Protein 1I3Z (pdb70)

InterPro domains:
  IPR000980 SH2 domain [PF00017] (5-86)
  IPR000980 SH2 domain [PS50001] (5-101)
  IPR000980 SH2 domain [SM00252] (3-92)
  IPR035049 EAT-2, SH2 domain [cd10342] (1-103)
  IPR036860 SH2 domain superfamily [G3DSA:3.30.505.10] (1-103)
  IPR036860 SH2 domain superfamily [SSF55550] (2-103)

Foldseek 3Di:
DDDFQEDEPADPVRVLVVAQVPPDFQEWGKYADPPDHPWIWIWTGDPSGIDTWIWDQDDVRWIWTDDDPVDDTDIHNDDVVVLVQQCDPPPRDPGGHDHRDGD/DPDDDDDDD

Secondary structure (P-SEA, 3-state):
cccccccccccaaaaaaaccccccccccbbbbbcccccbbbbbbbcccbbbbbbbbbcccbbbbcccccccccccccccaaaaaaaccccccccc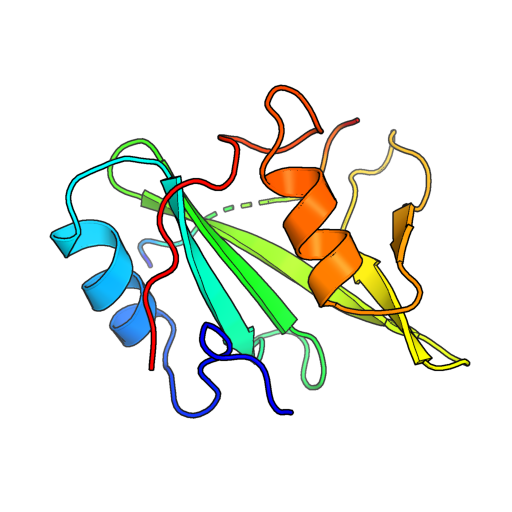cccccccc/ccccccccc

GO terms:
  GO:0001784 phosphotyrosine residue binding (F, IDA)
  GO:0018108 peptidyl-tyrosine phosphorylation (P, IDA)
  GO:0050731 positive regulation of peptidyl-tyrosine phosphorylation (P, IDA)
  GO:0045954 positive regulation of natural killer cell mediated cytotoxicity (P, IGI)
  GO:0002769 natural killer cell inhibitory signaling pathway (P, IMP)
  GO:0032689 negative regulation of type II interferon production (P, IMP)
  GO:0045953 negative regulation of natural killer cell mediated cytotoxicity (P, IMP)
  GO:0050732 negative regulation of peptidyl-tyrosine phosphorylation (P, IMP)
  GO:0005515 protein binding (F, IPI)
  GO:0002366 leukocyte activation involved in immune response (P, IDA)
  GO:0045089 positive regulation of innate immune response (P, IDA)
  GO:0002717 positive regulation of natural killer cell mediated immunity (P, IMP)

Structure (mmCIF, N/CA/C/O backbone):
data_1I3Z
#
_entry.id   1I3Z
#
_cell.length_a   58.994
_cell.length_b   59.500
_cell.length_c   34.942
_cell.angle_alpha   90.00
_cell.angle_beta   90.00
_cell.angle_gamma   90.00
#
_symmetry.space_group_name_H-M   'P 21 21 2'
#
loop_
_entity.id
_entity.type
_entity.pdbx_description
1 polymer 'EWS/FLI1 ACTIVATED TRANSCRIPT 2'
2 polymer 'SIGNALING LYMPHOCYTIC ACTIVATION MOLECULE'
3 water water
#
loop_
_atom_site.group_PDB
_atom_site.id
_atom_site.type_symbol
_atom_site.label_atom_id
_atom_site.label_alt_id
_atom_site.label_comp_id
_atom_site.label_asym_id
_atom_site.label_entity_id
_atom_site.label_seq_id
_atom_site.pdbx_PDB_ins_code
_atom_site.Cartn_x
_atom_site.Cartn_y
_atom_site.Cartn_z
_atom_site.occupancy
_atom_site.B_iso_or_equiv
_atom_site.auth_seq_id
_atom_site.auth_comp_id
_atom_site.auth_asym_id
_atom_site.auth_atom_id
_atom_site.pdbx_PDB_model_num
ATOM 1 N N . MET A 1 1 ? 8.619 6.296 -2.384 1.00 38.57 1 MET A N 1
ATOM 2 C CA . MET A 1 1 ? 10.110 6.066 -2.541 1.00 38.81 1 MET A CA 1
ATOM 3 C C . MET A 1 1 ? 10.727 4.865 -1.832 1.00 38.48 1 MET A C 1
ATOM 4 O O . MET A 1 1 ? 10.197 4.356 -0.828 1.00 37.70 1 MET A O 1
ATOM 9 N N . ASP A 1 2 ? 11.967 4.677 -2.311 1.00 38.70 2 ASP A N 1
ATOM 10 C CA . ASP A 1 2 ? 12.744 3.490 -2.600 1.00 37.27 2 ASP A CA 1
ATOM 11 C C . ASP A 1 2 ? 14.183 3.442 -2.090 1.00 36.89 2 ASP A C 1
ATOM 12 O O . ASP A 1 2 ? 14.692 2.365 -1.907 1.00 36.55 2 ASP A O 1
ATOM 17 N N 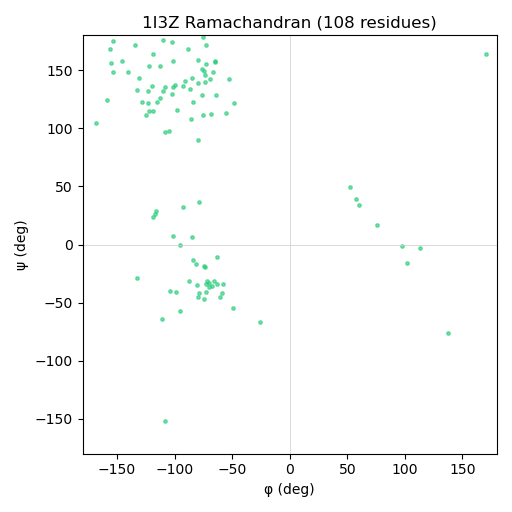. LEU A 1 3 ? 14.880 4.579 -1.942 1.00 36.47 3 LEU A N 1
ATOM 18 C CA . LEU A 1 3 ? 16.318 4.553 -1.559 1.00 35.65 3 LEU A CA 1
ATOM 19 C C . LEU A 1 3 ? 16.589 4.193 -0.099 1.00 35.03 3 LEU A C 1
ATOM 20 O O . LEU A 1 3 ? 15.805 4.564 0.759 1.00 34.17 3 LEU A O 1
ATOM 25 N N . PRO A 1 4 ? 17.706 3.492 0.188 1.00 35.05 4 PRO A N 1
ATOM 26 C CA . PRO A 1 4 ? 17.999 3.006 1.549 1.00 34.26 4 PRO A CA 1
ATOM 27 C C . PRO A 1 4 ? 18.076 4.042 2.673 1.00 33.79 4 PRO A C 1
ATOM 28 O O . PRO A 1 4 ? 17.780 3.755 3.846 1.00 32.40 4 PRO A O 1
ATOM 32 N N . TYR A 1 5 ? 18.559 5.234 2.342 1.00 32.95 5 TYR A N 1
ATOM 33 C CA . TYR A 1 5 ? 18.747 6.240 3.377 1.00 33.30 5 TYR A CA 1
ATOM 34 C C . TYR A 1 5 ? 17.536 7.198 3.478 1.00 32.68 5 TYR A C 1
ATOM 35 O O . TYR A 1 5 ? 17.534 8.101 4.325 1.00 31.49 5 TYR A O 1
ATOM 44 N N . TYR A 1 6 ? 16.515 6.989 2.627 1.00 32.58 6 TYR A N 1
ATOM 45 C CA . TYR A 1 6 ? 15.221 7.735 2.738 1.00 31.80 6 TYR A CA 1
ATOM 46 C C . TYR A 1 6 ? 14.395 7.182 3.910 1.00 32.24 6 TYR A C 1
ATOM 47 O O . TYR A 1 6 ? 13.959 6.038 3.840 1.00 31.00 6 TYR A O 1
ATOM 56 N N . HIS A 1 7 ? 14.212 7.946 4.995 1.00 32.94 7 HIS A N 1
ATOM 57 C CA . HIS A 1 7 ? 13.309 7.502 6.062 1.00 35.21 7 HIS A CA 1
ATOM 58 C C . HIS A 1 7 ? 12.012 8.276 5.919 1.00 36.76 7 HIS A C 1
ATOM 59 O O . HIS A 1 7 ? 12.036 9.500 5.830 1.00 38.61 7 HIS A O 1
ATOM 66 N N . GLY A 1 8 ? 10.882 7.601 5.910 1.00 37.95 8 GLY A N 1
ATOM 67 C CA . GLY A 1 8 ? 9.606 8.287 5.724 1.00 40.34 8 GLY A CA 1
ATOM 68 C C . GLY A 1 8 ? 8.857 8.416 7.043 1.00 42.21 8 GLY A C 1
ATOM 69 O O . GLY A 1 8 ? 8.248 9.440 7.306 1.00 42.91 8 GLY A O 1
ATOM 70 N N . CYS A 1 9 ? 8.902 7.355 7.850 1.00 43.93 9 CYS A N 1
ATOM 71 C CA . CYS A 1 9 ? 8.435 7.359 9.233 1.00 45.52 9 CYS A CA 1
ATOM 72 C C . CYS A 1 9 ? 9.538 8.006 10.075 1.00 45.12 9 CYS A C 1
ATOM 73 O O . CYS A 1 9 ? 10.413 7.281 10.589 1.00 45.94 9 CYS A O 1
ATOM 76 N N . LEU A 1 10 ? 9.527 9.323 10.260 1.00 43.58 10 LEU A N 1
ATOM 77 C CA . LEU A 1 10 ? 10.664 9.904 10.982 1.00 42.84 10 LEU A CA 1
ATOM 78 C C . LEU A 1 10 ? 10.564 11.349 11.444 1.00 41.62 10 LEU A C 1
ATOM 79 O O . LEU A 1 10 ? 10.731 12.261 10.649 1.00 41.14 10 LEU A O 1
ATOM 84 N N . THR A 1 11 ? 10.346 11.551 12.734 1.00 39.89 11 THR A N 1
ATOM 85 C CA . THR A 1 11 ? 10.295 12.896 13.269 1.00 38.61 11 THR A CA 1
ATOM 86 C C . THR A 1 11 ? 11.680 13.560 13.327 1.00 38.49 11 THR A C 1
ATOM 87 O O . THR A 1 11 ? 12.722 12.907 13.392 1.00 37.49 11 THR A O 1
ATOM 91 N N . LYS A 1 12 ? 11.638 14.883 13.298 1.00 39.17 12 LYS A N 1
ATOM 92 C CA . LYS A 1 12 ? 12.785 15.749 13.408 1.00 40.46 12 LYS A CA 1
ATOM 93 C C . LYS A 1 12 ? 13.638 15.315 14.607 1.00 39.88 12 LYS A C 1
ATOM 94 O O . LYS A 1 12 ? 14.833 15.030 14.480 1.00 39.76 12 LYS A O 1
ATOM 100 N N . ARG A 1 13 ? 13.009 15.239 15.774 1.00 40.78 13 ARG A N 1
ATOM 101 C CA . ARG A 1 13 ? 13.716 14.800 16.962 1.00 41.03 13 ARG A CA 1
ATOM 102 C C . ARG A 1 13 ? 14.235 13.400 16.745 1.00 40.39 13 ARG A C 1
ATOM 103 O O . ARG A 1 13 ? 15.392 13.130 17.043 1.00 39.95 13 ARG A O 1
ATOM 111 N N . GLU A 1 14 ? 13.417 12.503 16.210 1.00 41.19 14 GLU A N 1
ATOM 112 C CA . GLU A 1 14 ? 13.920 11.157 15.979 1.00 41.25 14 GLU A CA 1
ATOM 113 C C . GLU A 1 14 ? 15.129 11.191 15.064 1.00 40.70 14 GLU A C 1
ATOM 114 O O . GLU A 1 14 ? 16.100 10.499 15.331 1.00 41.03 14 GLU A O 1
ATOM 120 N N . CYS A 1 15 ? 15.098 12.014 14.008 1.00 40.03 15 CYS A N 1
ATOM 121 C CA . CYS A 1 15 ? 16.217 12.035 13.049 1.00 39.02 15 CYS A CA 1
ATOM 122 C C . CYS A 1 15 ? 17.442 12.660 13.704 1.00 38.69 15 CYS A 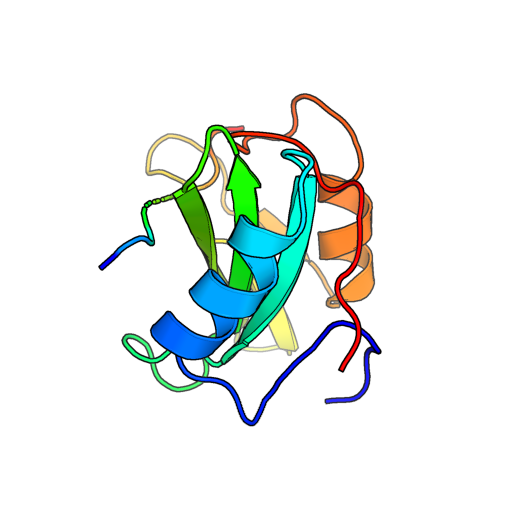C 1
ATOM 123 O O . CYS A 1 15 ? 18.540 12.290 13.395 1.00 37.72 15 CYS A O 1
ATOM 126 N N . GLU A 1 16 ? 17.216 13.618 14.598 1.00 39.26 16 GLU A N 1
ATOM 127 C CA . GLU A 1 16 ? 18.293 14.308 15.305 1.00 40.76 16 GLU A CA 1
ATOM 128 C C . GLU A 1 16 ? 18.842 13.325 16.289 1.00 41.00 16 GLU A C 1
ATOM 129 O O . GLU A 1 16 ? 20.003 13.357 16.598 1.00 41.81 16 GLU A O 1
ATOM 135 N N . ALA A 1 17 ? 17.990 12.474 16.836 1.00 42.07 17 ALA A N 1
ATOM 136 C CA . ALA A 1 17 ? 18.499 11.476 17.758 1.00 42.55 17 ALA A CA 1
ATOM 137 C C . ALA A 1 17 ? 19.384 10.489 16.997 1.00 42.24 17 ALA A C 1
ATOM 138 O O . ALA A 1 17 ? 20.372 10.030 17.521 1.00 43.54 17 ALA A O 1
ATOM 140 N N . LEU A 1 18 ? 19.026 10.170 15.755 1.00 42.29 18 LEU A N 1
ATOM 141 C CA . LEU A 1 18 ? 19.803 9.210 14.966 1.00 42.71 18 LEU A CA 1
ATOM 142 C C . LEU A 1 18 ? 21.011 9.833 14.259 1.00 43.68 18 LEU A C 1
ATOM 143 O O . LEU A 1 18 ? 21.851 9.109 13.716 1.00 44.55 18 LEU A O 1
ATOM 148 N N . LEU A 1 19 ? 21.082 11.157 14.196 1.00 43.77 19 LEU A N 1
ATOM 149 C CA . LEU A 1 19 ? 22.162 11.766 13.450 1.00 45.13 19 LEU A CA 1
ATOM 150 C C . LEU A 1 19 ? 23.257 12.189 14.396 1.00 46.62 19 LEU A C 1
ATOM 151 O O . LEU A 1 19 ? 24.433 12.005 14.117 1.00 46.67 19 LEU A O 1
ATOM 156 N N . LEU A 1 20 ? 22.848 12.730 15.535 1.00 48.55 20 LEU A N 1
ATOM 157 C CA . LEU A 1 20 ? 23.790 13.228 16.524 1.00 50.55 20 LEU A CA 1
ATOM 158 C C . LEU A 1 20 ? 24.510 12.135 17.321 1.00 52.12 20 LEU A C 1
ATOM 159 O O . LEU A 1 20 ? 25.757 12.187 17.467 1.00 53.36 20 LEU A O 1
ATOM 164 N N . LYS A 1 21 ? 23.772 11.138 17.816 1.00 53.17 21 LYS A N 1
ATOM 165 C CA . LYS A 1 21 ? 24.442 10.007 18.458 1.00 54.29 21 LYS A CA 1
ATOM 166 C C . LYS A 1 21 ? 25.003 9.060 17.392 1.00 54.92 21 LYS A C 1
ATOM 167 O O . LYS A 1 21 ? 24.960 7.829 17.535 1.00 55.63 21 LYS A O 1
ATOM 173 N N . GLY A 1 22 ? 25.481 9.651 16.304 1.00 54.83 22 GLY A N 1
ATOM 174 C CA . GLY A 1 22 ? 26.124 8.902 15.248 1.00 54.66 22 GLY A CA 1
ATOM 175 C C . GLY A 1 22 ? 27.621 8.967 15.526 1.00 54.51 22 GLY A C 1
ATOM 176 O O . GLY A 1 22 ? 28.283 7.939 15.676 1.00 55.35 22 GLY A O 1
ATOM 177 N N . GLY A 1 23 ? 28.154 10.189 15.605 1.00 53.72 23 GLY A N 1
ATOM 178 C CA . GLY A 1 23 ? 29.549 10.427 15.920 1.00 52.20 23 GLY A CA 1
ATOM 179 C C . GLY A 1 23 ? 30.177 11.501 15.049 1.00 51.33 23 GLY A C 1
ATOM 180 O O . GLY A 1 23 ? 30.353 12.645 15.466 1.00 51.50 23 GLY A O 1
ATOM 181 N N . VAL A 1 24 ? 30.472 11.121 13.815 1.00 49.55 24 VAL A N 1
ATOM 182 C CA . VAL A 1 24 ? 31.073 11.996 12.828 1.00 48.15 24 VAL A CA 1
ATOM 183 C C . VAL A 1 24 ? 30.130 13.063 12.216 1.00 46.55 24 VAL A C 1
ATOM 184 O O . VAL A 1 24 ? 28.913 12.865 12.133 1.00 45.96 24 VAL A O 1
ATOM 188 N N . ASP A 1 25 ? 30.698 14.211 11.841 1.00 44.51 25 ASP A N 1
ATOM 189 C CA . ASP A 1 25 ? 29.967 15.175 11.027 1.00 42.49 25 ASP A CA 1
ATOM 190 C C . ASP A 1 25 ? 29.818 14.356 9.766 1.00 39.69 25 ASP A C 1
ATOM 191 O O . ASP A 1 25 ? 30.624 13.468 9.541 1.00 38.80 25 ASP A O 1
ATOM 196 N N . GLY A 1 26 ? 28.856 14.649 8.908 1.00 37.47 26 GLY A N 1
ATOM 197 C CA . GLY A 1 26 ? 28.776 13.866 7.682 1.00 35.34 26 GLY A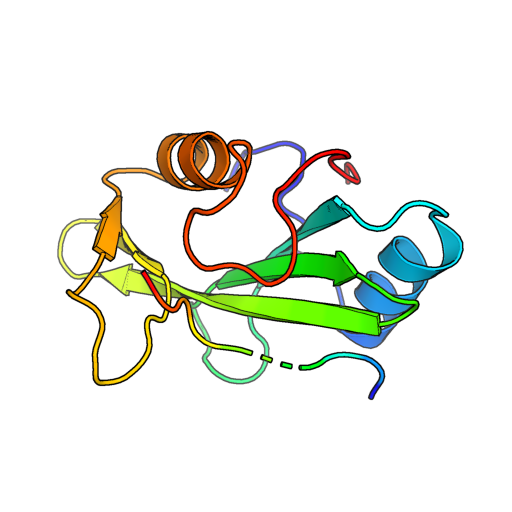 CA 1
ATOM 198 C C . GLY A 1 26 ? 27.761 12.727 7.737 1.00 35.02 26 GLY A C 1
ATOM 199 O O . GLY A 1 26 ? 27.595 11.968 6.754 1.00 33.42 26 GLY A O 1
ATOM 200 N N . ASN A 1 27 ? 27.108 12.576 8.893 1.00 33.72 27 ASN A N 1
ATOM 201 C CA . ASN A 1 27 ? 26.021 11.598 8.958 1.00 34.67 27 ASN A CA 1
ATOM 202 C C . ASN A 1 27 ? 24.813 12.193 8.259 1.00 33.31 27 ASN A C 1
ATOM 203 O O . ASN A 1 27 ? 24.450 13.321 8.550 1.00 33.92 27 ASN A O 1
ATOM 208 N N . PHE A 1 28 ? 24.214 11.461 7.331 1.00 32.34 28 PHE A N 1
ATOM 209 C CA . PHE A 1 28 ? 23.062 12.022 6.640 1.00 32.38 28 PHE A CA 1
ATOM 210 C C . PHE A 1 28 ? 21.976 11.027 6.247 1.00 31.89 28 PHE A C 1
ATOM 211 O O . PHE A 1 28 ? 22.248 9.839 6.066 1.00 30.85 28 PHE A O 1
ATOM 219 N N . LEU A 1 29 ? 20.770 11.559 6.044 1.00 30.33 29 LEU A N 1
ATOM 220 C CA . LEU A 1 29 ? 19.639 10.761 5.567 1.00 29.75 29 LEU A CA 1
ATOM 221 C C . LEU A 1 29 ? 18.652 11.693 4.888 1.00 29.49 29 LEU A C 1
ATOM 222 O O . LEU A 1 29 ? 18.760 12.903 5.022 1.00 28.09 29 LEU A O 1
ATOM 227 N N . ILE A 1 30 ? 17.680 11.125 4.173 1.00 28.69 30 ILE A N 1
ATOM 228 C CA . ILE A 1 30 ? 16.617 11.937 3.623 1.00 27.44 30 ILE A CA 1
ATOM 229 C C . ILE A 1 30 ? 15.330 11.662 4.390 1.00 27.07 30 ILE A C 1
ATOM 230 O O . ILE A 1 30 ? 15.035 10.511 4.745 1.00 27.13 30 ILE A O 1
ATOM 235 N N . ARG A 1 31 ? 14.601 12.714 4.747 1.00 26.75 31 ARG A N 1
ATOM 236 C CA . ARG A 1 31 ? 13.303 12.502 5.368 1.00 26.28 31 ARG A CA 1
ATOM 237 C C . ARG A 1 31 ? 12.239 13.420 4.760 1.00 27.10 31 ARG A C 1
ATOM 238 O O . ARG A 1 31 ? 12.547 14.287 3.952 1.00 26.97 31 ARG A O 1
ATOM 246 N N . ASP A 1 32 ? 10.976 13.193 5.130 1.00 26.41 32 ASP A N 1
ATOM 247 C CA . ASP A 1 32 ? 9.901 13.988 4.616 1.00 26.01 32 ASP A CA 1
ATOM 248 C C . ASP A 1 32 ? 9.901 15.264 5.404 1.00 26.89 32 ASP A C 1
ATOM 249 O O . ASP A 1 32 ? 10.100 15.249 6.645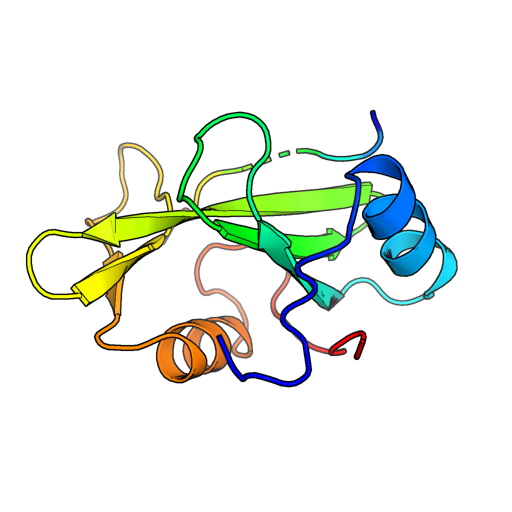 1.00 23.91 32 ASP A O 1
ATOM 254 N N . SER A 1 33 ? 9.685 16.379 4.701 1.00 26.87 33 SER A N 1
ATOM 255 C CA . SER A 1 33 ? 9.657 17.647 5.404 1.00 29.28 33 SER A CA 1
ATOM 256 C C . SER A 1 33 ? 8.387 17.832 6.208 1.00 30.37 33 SER A C 1
ATOM 257 O O . SER A 1 33 ? 7.274 17.501 5.762 1.00 31.83 33 SER A O 1
ATOM 260 N N . GLU A 1 34 ? 8.527 18.391 7.388 1.00 32.36 34 GLU A N 1
ATOM 261 C CA . GLU A 1 34 ? 7.333 18.676 8.182 1.00 34.27 34 GLU A CA 1
ATOM 262 C C . GLU A 1 34 ? 6.733 20.034 7.875 1.00 33.97 34 GLU A C 1
ATOM 263 O O . GLU A 1 34 ? 5.534 20.178 7.956 1.00 35.32 34 GLU A O 1
ATOM 269 N N . SER A 1 35 ? 7.557 21.014 7.509 1.00 34.48 35 SER A N 1
ATOM 270 C CA . SER A 1 35 ? 7.079 22.389 7.221 1.00 34.39 35 SER A CA 1
ATOM 271 C C . SER A 1 35 ? 6.471 22.518 5.846 1.00 34.52 35 SER A C 1
ATOM 272 O O . SER A 1 35 ? 5.413 23.135 5.713 1.00 35.80 35 SER A O 1
ATOM 275 N N . VAL A 1 36 ? 7.124 21.966 4.821 1.00 32.70 36 VAL A N 1
ATOM 276 C CA . VAL A 1 36 ? 6.596 22.036 3.456 1.00 32.11 36 VAL A CA 1
ATOM 277 C C . VAL A 1 36 ? 6.100 20.652 3.017 1.00 31.19 36 VAL A C 1
ATOM 278 O O . VAL A 1 36 ? 6.856 19.816 2.571 1.00 29.96 36 VAL A O 1
ATOM 282 N N . PRO A 1 37 ? 4.810 20.396 3.143 1.00 30.66 37 PRO A N 1
ATOM 283 C CA . PRO A 1 37 ? 4.324 19.049 2.890 1.00 29.29 37 PRO A CA 1
ATOM 284 C C . PRO A 1 37 ? 4.531 18.619 1.422 1.00 28.71 37 PRO A C 1
ATOM 285 O O . PRO A 1 37 ? 4.285 19.339 0.447 1.00 27.60 37 PRO A O 1
ATOM 289 N N . GLY A 1 38 ? 5.137 17.449 1.277 1.00 27.19 38 GLY A N 1
ATOM 290 C CA . GLY A 1 38 ? 5.435 16.947 -0.044 1.00 26.35 38 GLY A CA 1
ATOM 291 C C . GLY A 1 38 ? 6.873 17.135 -0.408 1.00 25.42 38 GLY A C 1
ATOM 292 O O . GLY A 1 38 ? 7.350 16.507 -1.338 1.00 26.95 38 GLY A O 1
ATOM 293 N N . ALA A 1 39 ? 7.578 17.988 0.324 1.00 24.92 39 ALA A N 1
ATOM 294 C CA . ALA A 1 39 ? 9.007 18.208 0.098 1.00 23.48 39 ALA A CA 1
ATOM 295 C C . ALA A 1 39 ? 9.821 17.227 0.898 1.00 23.42 39 ALA A C 1
ATOM 296 O O . ALA A 1 39 ? 9.300 16.581 1.809 1.00 22.38 39 ALA A O 1
ATOM 298 N N . LEU A 1 40 ? 11.121 17.167 0.598 1.00 23.81 40 LEU A N 1
ATOM 299 C CA . LEU A 1 40 ? 12.048 16.296 1.323 1.00 23.75 40 LEU A CA 1
ATOM 300 C C . LEU A 1 40 ? 13.138 17.138 2.004 1.00 24.61 40 LEU A C 1
ATOM 301 O O . LEU A 1 40 ? 13.253 18.322 1.704 1.00 24.86 40 LEU A O 1
ATOM 306 N N . CYS A 1 41 ? 13.857 16.543 2.956 1.00 23.95 41 CYS A N 1
ATOM 307 C CA . CYS A 1 41 ? 14.950 17.218 3.603 1.00 24.97 41 CYS A CA 1
ATOM 308 C C . CYS A 1 41 ? 16.176 16.400 3.573 1.00 24.97 41 CYS A C 1
ATOM 309 O O . CYS A 1 41 ? 16.184 15.313 4.070 1.00 26.60 41 CYS A O 1
ATOM 312 N N . LEU A 1 42 ? 17.246 16.938 3.011 1.00 25.96 42 LEU A N 1
ATOM 313 C CA . LEU A 1 42 ? 18.515 16.258 3.091 1.00 24.77 42 LEU A CA 1
ATOM 314 C C . LEU A 1 42 ? 19.068 16.703 4.457 1.00 25.17 42 LEU A C 1
ATOM 315 O O . LEU A 1 42 ? 19.240 17.885 4.694 1.00 25.09 42 LEU A O 1
ATOM 320 N N . CYS A 1 43 ? 19.372 15.776 5.345 1.00 24.95 43 CYS A N 1
ATOM 321 C CA . CYS A 1 43 ? 19.844 16.171 6.671 1.00 25.93 43 CYS A CA 1
ATOM 322 C C . CYS A 1 43 ? 21.229 15.618 6.878 1.00 26.28 43 CYS A C 1
ATOM 323 O O . CYS A 1 43 ? 21.497 14.501 6.523 1.00 25.79 43 CYS A O 1
ATOM 326 N N . VAL A 1 44 ? 22.124 16.428 7.429 1.00 27.97 44 VAL A N 1
ATOM 327 C CA . VAL A 1 44 ? 23.507 15.965 7.616 1.00 28.18 44 VAL A CA 1
ATOM 328 C C . VAL A 1 44 ? 24.022 16.454 8.954 1.00 28.74 44 VAL A C 1
ATOM 329 O O . VAL A 1 44 ? 23.607 17.479 9.458 1.00 27.29 44 VAL A O 1
ATOM 333 N N . SER A 1 45 ? 24.897 15.678 9.560 1.00 30.06 45 SER A N 1
ATOM 334 C CA . SER A 1 45 ? 25.410 16.132 10.831 1.00 31.57 45 SER A CA 1
ATOM 335 C C . SER A 1 45 ? 26.655 16.929 10.580 1.00 31.93 45 SER A C 1
ATOM 336 O O . SER A 1 45 ? 27.459 16.577 9.737 1.00 31.36 45 SER A O 1
ATOM 339 N N . PHE A 1 46 ? 26.785 18.001 11.343 1.00 34.37 46 PHE A N 1
ATOM 340 C CA . PHE A 1 46 ? 27.961 18.854 11.341 1.00 35.06 46 PHE A CA 1
ATOM 341 C C . PHE A 1 46 ? 28.015 19.655 12.664 1.00 35.15 46 PHE A C 1
ATOM 342 O O . PHE A 1 46 ? 27.061 20.355 13.032 1.00 34.59 46 PHE A O 1
ATOM 350 N N . LYS A 1 47 ? 29.137 19.529 13.381 1.00 36.72 47 LYS A N 1
ATOM 351 C CA . LYS A 1 47 ? 29.368 20.202 14.683 1.00 37.50 47 LYS A CA 1
ATOM 352 C C . LYS A 1 47 ? 28.284 20.000 15.737 1.00 38.46 47 LYS A C 1
ATOM 353 O O . LYS A 1 47 ? 27.797 20.968 16.312 1.00 38.60 47 LYS A O 1
ATOM 359 N N . LYS A 1 48 ? 27.888 18.753 15.975 1.00 39.53 48 LYS A N 1
ATOM 360 C CA . LYS A 1 48 ? 26.865 18.428 16.981 1.00 40.15 48 LYS A CA 1
ATOM 361 C C . LYS A 1 48 ? 25.485 19.057 16.762 1.00 40.71 48 LYS A C 1
ATOM 362 O O . LYS A 1 48 ? 24.790 19.388 17.732 1.00 41.25 48 LYS A O 1
ATOM 364 N N . LEU A 1 49 ? 25.089 19.205 15.500 1.00 39.95 49 LEU A N 1
ATOM 365 C CA . LEU A 1 49 ? 23.804 19.753 15.103 1.00 38.83 49 LEU A CA 1
ATOM 366 C C . LEU A 1 49 ? 23.495 19.192 13.729 1.00 38.24 49 LEU A C 1
ATOM 367 O O . LEU A 1 49 ? 24.411 18.773 13.004 1.00 38.57 49 LEU A O 1
ATOM 372 N N . VAL A 1 50 ? 22.207 19.155 13.386 1.00 36.49 50 VAL A N 1
ATOM 373 C CA . VAL A 1 50 ? 21.789 18.654 12.091 1.00 34.12 50 VAL A CA 1
ATOM 374 C C . VAL A 1 50 ? 21.520 19.798 11.147 1.00 33.07 50 VAL A C 1
ATOM 375 O O . VAL A 1 50 ? 20.893 20.774 11.506 1.00 31.45 50 VAL A O 1
ATOM 379 N N . TYR A 1 51 ? 21.973 19.658 9.910 1.00 32.02 51 TYR A N 1
ATOM 380 C CA . TYR A 1 51 ? 21.721 20.728 8.972 1.00 30.29 51 TYR A CA 1
ATOM 381 C C . TYR A 1 51 ? 20.817 20.160 7.907 1.00 29.13 51 TYR A C 1
ATOM 382 O O . TYR A 1 51 ? 21.132 19.136 7.279 1.00 29.46 51 TYR A O 1
ATOM 391 N N . SER A 1 52 ? 19.662 20.796 7.749 1.00 27.40 52 SER A N 1
ATOM 392 C CA . SER A 1 52 ? 18.630 20.294 6.854 1.00 26.79 52 SER A CA 1
ATOM 393 C C . SER A 1 52 ? 18.470 21.161 5.647 1.00 24.16 52 SER A C 1
ATOM 394 O O . SER A 1 52 ? 18.293 22.328 5.779 1.00 24.54 52 SER A O 1
ATOM 397 N N . TYR A 1 53 ? 18.440 20.559 4.478 1.00 22.17 53 TYR A N 1
ATOM 398 C CA . TYR A 1 53 ? 18.269 21.308 3.251 1.00 20.88 53 TYR A CA 1
ATOM 399 C C . TYR A 1 53 ? 16.991 20.824 2.596 1.00 19.94 53 TYR A C 1
ATOM 400 O O . TYR A 1 53 ? 16.901 19.643 2.246 1.00 19.22 53 TYR A O 1
ATOM 409 N N . ARG A 1 54 ? 15.98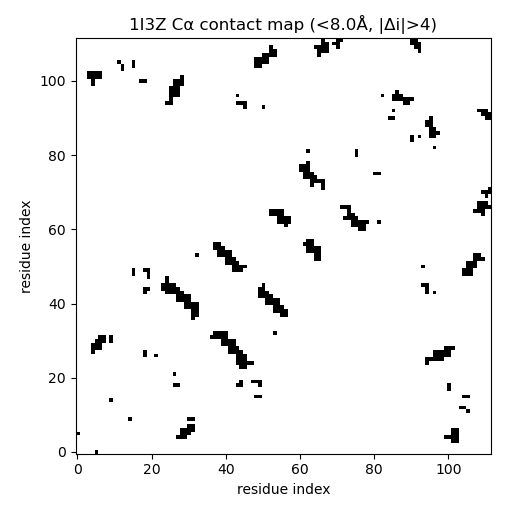4 21.671 2.472 1.00 16.80 54 ARG A N 1
ATOM 410 C CA . ARG A 1 54 ? 14.768 21.163 1.829 1.00 17.96 54 ARG A CA 1
ATOM 411 C C . ARG A 1 54 ? 14.966 20.828 0.355 1.00 18.08 54 ARG A C 1
ATOM 412 O O . ARG A 1 54 ? 15.748 21.466 -0.323 1.00 16.87 54 ARG A O 1
ATOM 420 N N . ILE A 1 55 ? 14.221 19.826 -0.095 1.00 19.13 55 ILE A N 1
ATOM 421 C CA . ILE A 1 55 ? 14.209 19.386 -1.477 1.00 21.41 55 ILE A CA 1
ATOM 422 C C . ILE A 1 55 ? 12.791 19.447 -1.997 1.00 21.57 55 ILE A C 1
ATOM 423 O O . ILE A 1 55 ? 11.846 18.826 -1.463 1.00 20.61 55 ILE A O 1
ATOM 428 N N . PHE A 1 56 ? 12.641 20.212 -3.050 1.00 23.41 56 PHE A N 1
ATOM 429 C CA . PHE A 1 56 ? 11.333 20.332 -3.643 1.00 26.34 56 PHE A CA 1
ATOM 430 C C . PHE A 1 56 ? 11.223 19.480 -4.887 1.00 28.22 56 PHE A C 1
ATOM 431 O O . PHE A 1 56 ? 12.120 19.459 -5.726 1.00 27.31 56 PHE A O 1
ATOM 439 N N . ARG A 1 57 ? 10.109 18.777 -5.000 1.00 31.66 57 ARG A N 1
ATOM 440 C CA . ARG A 1 57 ? 9.807 18.062 -6.226 1.00 35.26 57 ARG A CA 1
ATOM 441 C C . ARG A 1 57 ? 9.108 19.031 -7.154 1.00 36.57 57 ARG A C 1
ATOM 442 O O . ARG A 1 57 ? 8.177 19.717 -6.751 1.00 37.09 57 ARG A O 1
ATOM 450 N N . GLU A 1 58 ? 9.526 19.074 -8.412 1.00 38.01 58 GLU A N 1
ATOM 451 C CA . GLU A 1 58 ? 8.938 20.038 -9.324 1.00 39.58 58 GLU A CA 1
ATOM 452 C C . GLU A 1 58 ? 8.047 19.439 -10.406 1.00 40.67 58 GLU A C 1
ATOM 453 O O . GLU A 1 58 ? 7.955 18.213 -10.545 1.00 39.59 58 GLU A O 1
ATOM 459 N N . LYS A 1 59 ? 7.438 20.343 -11.190 1.00 42.20 59 LYS A N 1
ATOM 460 C CA . LYS A 1 59 ? 6.540 20.019 -12.321 1.00 43.28 59 LYS A CA 1
ATOM 461 C C . LYS A 1 59 ? 6.742 18.654 -12.994 1.00 43.21 59 LYS A C 1
ATOM 462 O O . LYS A 1 59 ? 5.853 17.795 -12.927 1.00 43.68 59 LYS A O 1
ATOM 468 N N . HIS A 1 60 ? 7.892 18.478 -13.649 1.00 43.27 60 HIS A N 1
ATOM 469 C CA . HIS A 1 60 ? 8.221 17.245 -14.395 1.00 42.82 60 HIS A CA 1
ATOM 470 C C . HIS A 1 60 ? 9.003 16.191 -13.582 1.00 40.97 60 HIS A C 1
ATOM 471 O O . HIS A 1 60 ? 9.842 15.483 -14.137 1.00 41.47 60 HIS A O 1
ATOM 478 N N . GLY A 1 61 ? 8.784 16.085 -12.277 1.00 38.44 61 GLY A N 1
ATOM 479 C CA . GLY A 1 61 ? 9.558 15.112 -11.512 1.00 33.99 61 GLY A CA 1
ATOM 480 C C . GLY A 1 61 ? 11.008 15.474 -11.209 1.00 31.25 61 GLY A C 1
ATOM 481 O O . GLY A 1 61 ? 11.815 14.612 -10.881 1.00 29.97 61 GLY A O 1
ATOM 482 N N . TYR A 1 62 ? 11.369 16.736 -11.336 1.00 29.32 62 TYR A N 1
ATOM 483 C CA . TYR A 1 62 ? 12.730 17.148 -10.955 1.00 28.84 62 TYR A CA 1
ATOM 484 C C . TYR A 1 62 ? 12.801 17.313 -9.425 1.00 27.10 62 TYR A C 1
ATOM 485 O O . TYR A 1 62 ? 11.775 17.519 -8.783 1.00 25.39 62 TYR A O 1
ATOM 494 N N . TYR A 1 63 ? 14.019 17.246 -8.869 1.00 26.65 63 TYR A N 1
ATOM 495 C CA . TYR A 1 63 ? 14.292 17.524 -7.456 1.00 25.29 63 TYR A CA 1
ATOM 496 C C . TYR A 1 63 ? 15.122 18.792 -7.351 1.00 24.55 63 TYR A C 1
ATOM 497 O O . TYR A 1 63 ? 16.232 18.875 -7.877 1.00 23.60 63 TYR A O 1
ATOM 506 N N . ARG A 1 64 ? 14.641 19.743 -6.561 1.00 23.51 64 ARG A N 1
ATOM 507 C CA . ARG A 1 64 ? 15.230 21.060 -6.583 1.00 22.27 64 ARG A CA 1
ATOM 508 C C . ARG A 1 64 ? 15.610 21.357 -5.170 1.00 21.74 64 ARG A C 1
ATOM 509 O O . ARG A 1 64 ? 14.732 21.534 -4.294 1.00 20.75 64 ARG A O 1
ATOM 517 N N . ILE A 1 65 ? 16.904 21.408 -4.935 1.00 19.83 65 ILE A N 1
ATOM 518 C CA . ILE A 1 65 ? 17.339 21.576 -3.551 1.00 19.95 65 ILE A CA 1
ATOM 519 C C . ILE A 1 65 ? 17.327 23.073 -3.230 1.00 18.81 65 ILE A C 1
ATOM 520 O O . ILE A 1 65 ? 17.601 23.889 -4.074 1.00 19.21 65 ILE A O 1
ATOM 525 N N . GLU A 1 66 ? 16.964 23.440 -2.017 1.00 19.74 66 GLU A N 1
ATOM 526 C CA . GLU A 1 66 ? 16.861 24.879 -1.723 1.00 19.64 66 GLU A CA 1
ATOM 527 C C . GLU A 1 66 ? 18.193 25.586 -1.718 1.00 18.03 66 GLU A C 1
ATOM 528 O O . GLU A 1 66 ? 19.057 25.353 -0.876 1.00 18.87 66 GLU A O 1
ATOM 534 N N . THR A 1 67 ? 18.378 26.447 -2.682 1.00 17.13 67 THR A N 1
ATOM 535 C CA . THR A 1 67 ? 19.589 27.240 -2.757 1.00 16.15 67 THR A CA 1
ATOM 536 C C . THR A 1 67 ? 19.323 28.619 -2.254 1.00 16.58 67 THR A C 1
ATOM 537 O O . THR A 1 67 ? 18.204 29.048 -2.259 1.00 14.69 67 THR A O 1
ATOM 541 N N . ASP A 1 68 ? 20.371 29.324 -1.833 1.00 18.60 68 ASP A N 1
ATOM 542 C CA . ASP A 1 68 ? 20.141 30.700 -1.415 1.00 20.35 68 ASP A CA 1
ATOM 543 C C . ASP A 1 68 ? 19.868 31.670 -2.561 1.00 20.95 68 ASP A C 1
ATOM 544 O O . ASP A 1 68 ? 19.990 31.308 -3.751 1.00 20.14 68 ASP A O 1
ATOM 549 N N . ALA A 1 69 ? 19.488 32.899 -2.218 1.00 22.53 69 ALA A N 1
ATOM 550 C CA . ALA A 1 69 ? 19.139 33.918 -3.212 1.00 22.23 69 ALA A CA 1
ATOM 551 C C . ALA A 1 69 ? 20.268 34.358 -4.150 1.00 21.88 69 ALA A C 1
ATOM 552 O O . ALA A 1 69 ? 19.998 35.067 -5.129 1.00 23.31 69 ALA A O 1
ATOM 554 N N . HIS A 1 70 ? 21.510 33.964 -3.876 1.00 21.46 70 HIS A N 1
ATOM 555 C CA . HIS A 1 70 ? 22.644 34.326 -4.748 1.00 21.89 70 HIS A CA 1
ATOM 556 C C . HIS A 1 70 ? 23.309 33.104 -5.389 1.00 23.27 70 HIS A C 1
ATOM 557 O O . HIS A 1 70 ? 24.489 33.141 -5.728 1.00 23.23 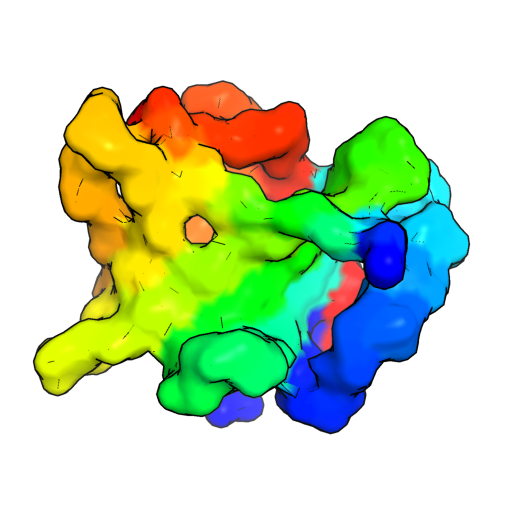70 HIS A O 1
ATOM 564 N N . THR A 1 71 ? 22.535 32.034 -5.541 1.00 22.82 71 THR A N 1
ATOM 565 C CA . THR A 1 71 ? 22.998 30.759 -6.068 1.00 23.39 71 THR A CA 1
ATOM 566 C C . THR A 1 71 ? 21.996 30.316 -7.115 1.00 23.59 71 THR A C 1
ATOM 567 O O . THR A 1 71 ? 20.787 30.373 -6.876 1.00 23.97 71 THR A O 1
ATOM 571 N N . PRO A 1 72 ? 22.489 29.892 -8.283 1.00 25.62 72 PRO A N 1
ATOM 572 C CA . PRO A 1 72 ? 21.623 29.385 -9.354 1.00 24.99 72 PRO A CA 1
ATOM 573 C C . PRO A 1 72 ? 20.680 28.276 -8.887 1.00 25.81 72 PRO A C 1
ATOM 574 O O . PRO A 1 72 ? 21.052 27.415 -8.033 1.00 24.17 72 PRO A O 1
ATOM 578 N N . ARG A 1 73 ? 19.462 28.308 -9.434 1.00 26.59 73 ARG A N 1
ATOM 579 C CA . ARG A 1 73 ? 18.524 27.226 -9.247 1.00 28.85 73 ARG A CA 1
ATOM 580 C C . ARG A 1 73 ? 19.237 25.896 -9.536 1.00 28.67 73 ARG A C 1
ATOM 581 O O . ARG A 1 73 ? 19.825 25.716 -10.604 1.00 29.12 73 ARG A O 1
ATOM 589 N N . THR A 1 74 ? 19.278 24.982 -8.576 1.00 29.74 74 THR A N 1
ATOM 590 C CA . THR A 1 74 ? 19.979 23.717 -8.867 1.00 29.12 74 THR A CA 1
ATOM 591 C C . THR A 1 74 ? 19.058 22.507 -8.696 1.00 29.42 74 THR A C 1
ATOM 592 O O . THR A 1 74 ? 18.553 22.224 -7.600 1.00 28.69 74 THR A O 1
ATOM 596 N N . ILE A 1 75 ? 18.822 21.846 -9.826 1.00 28.04 75 ILE A N 1
ATOM 597 C CA . ILE A 1 75 ? 17.871 20.754 -9.930 1.00 27.88 75 ILE A CA 1
ATOM 598 C C . ILE A 1 75 ? 18.513 19.471 -10.433 1.00 28.76 75 ILE A C 1
ATOM 599 O O . ILE A 1 75 ? 19.521 19.486 -11.128 1.00 28.98 75 ILE A O 1
ATOM 604 N N . PHE A 1 76 ? 17.912 18.355 -10.052 1.00 28.84 76 PHE A N 1
ATOM 605 C CA . PHE A 1 76 ? 18.409 17.048 -10.380 1.00 29.92 76 PHE A CA 1
ATOM 606 C C . PHE A 1 76 ? 17.261 16.220 -10.940 1.00 31.24 76 PHE A C 1
ATOM 607 O O . PHE A 1 76 ? 16.139 16.325 -10.465 1.00 31.73 76 PHE A O 1
ATOM 615 N N . PRO A 1 77 ? 17.539 15.379 -11.929 1.00 32.89 77 PRO A N 1
ATOM 616 C CA . PRO A 1 77 ? 16.482 14.574 -12.571 1.00 33.77 77 PRO A CA 1
ATOM 617 C C . PRO A 1 77 ? 16.000 13.417 -11.692 1.00 34.01 77 PRO A C 1
ATOM 618 O O . PRO A 1 77 ? 14.904 12.855 -11.929 1.00 34.46 77 PRO A O 1
ATOM 622 N N . ASN A 1 78 ? 16.814 13.062 -10.714 1.00 32.88 78 ASN A N 1
ATOM 623 C CA . ASN A 1 78 ? 16.437 12.094 -9.719 1.00 32.81 78 ASN A CA 1
ATOM 624 C C . ASN A 1 78 ? 17.200 12.351 -8.440 1.00 32.47 78 ASN A C 1
ATOM 625 O O . ASN A 1 78 ? 18.092 13.198 -8.380 1.00 30.81 78 ASN A O 1
ATOM 630 N N . LEU A 1 79 ? 16.864 11.586 -7.420 1.00 32.26 79 LEU A N 1
ATOM 631 C CA . LEU A 1 79 ? 17.414 11.802 -6.107 1.00 32.46 79 LEU A CA 1
ATOM 632 C C . LEU A 1 79 ? 18.826 11.246 -5.823 1.00 33.29 79 LEU A C 1
ATOM 633 O O . LEU A 1 79 ? 19.587 11.824 -5.046 1.00 32.73 79 LEU A O 1
ATOM 638 N N . GLN A 1 80 ? 19.177 10.102 -6.404 1.00 34.39 80 GLN A N 1
ATOM 639 C CA . GLN A 1 80 ? 20.525 9.572 -6.204 1.00 34.41 80 GLN A CA 1
ATOM 640 C C . GLN A 1 80 ? 21.567 10.495 -6.836 1.00 34.15 80 GLN A C 1
ATOM 641 O O . GLN A 1 80 ? 22.662 10.567 -6.360 1.00 33.99 80 GLN A O 1
ATOM 647 N N . GLU A 1 81 ? 21.237 11.191 -7.918 1.00 34.74 81 GLU A N 1
ATOM 648 C CA . GLU A 1 81 ? 22.204 12.129 -8.513 1.00 34.97 81 GLU A CA 1
ATOM 649 C C . GLU A 1 81 ? 22.355 13.420 -7.693 1.00 33.63 81 GLU A C 1
ATOM 650 O O . GLU A 1 81 ? 23.295 14.166 -7.868 1.00 33.22 81 GLU A O 1
ATOM 656 N N . LEU A 1 82 ? 21.389 13.695 -6.835 1.00 31.85 82 LEU A N 1
ATOM 657 C CA . LEU A 1 82 ? 21.514 14.828 -5.958 1.00 29.92 82 LEU A CA 1
ATOM 658 C C . LEU A 1 82 ? 22.443 14.379 -4.847 1.00 30.24 82 LEU A C 1
ATOM 659 O O . LEU A 1 82 ? 23.351 15.102 -4.441 1.00 30.82 82 LEU A O 1
ATOM 664 N N . VAL A 1 83 ? 22.259 13.160 -4.373 1.00 29.86 83 VAL A N 1
ATOM 665 C CA . VAL A 1 83 ? 23.080 12.723 -3.261 1.00 30.74 83 VAL A CA 1
ATOM 666 C C . VAL A 1 83 ? 24.525 12.465 -3.700 1.00 30.81 83 VAL A C 1
ATOM 667 O O . VAL A 1 83 ? 25.480 12.668 -2.946 1.00 30.55 83 VAL A O 1
ATOM 671 N N . SER A 1 84 ? 24.654 12.051 -4.945 1.00 30.59 84 SER A N 1
ATOM 672 C CA . SER A 1 84 ? 25.934 11.864 -5.566 1.00 31.23 84 SER A CA 1
ATOM 673 C C . SER A 1 84 ? 26.702 13.180 -5.659 1.00 30.75 84 SER A C 1
ATOM 674 O O . SER A 1 84 ? 27.909 13.204 -5.548 1.00 31.30 84 SER A O 1
ATOM 677 N N . LYS A 1 85 ? 26.005 14.291 -5.861 1.00 30.53 85 LYS A N 1
ATOM 678 C CA . LYS A 1 85 ? 26.697 15.569 -5.952 1.00 30.32 85 LYS A CA 1
ATOM 679 C C . LYS A 1 85 ? 27.215 16.042 -4.598 1.00 29.36 85 LYS A C 1
ATOM 680 O O . LYS A 1 85 ? 28.296 16.602 -4.462 1.00 29.17 85 LYS A O 1
ATOM 686 N N . TYR A 1 86 ? 26.412 15.853 -3.578 1.00 28.68 86 TYR A N 1
ATOM 687 C CA . TYR A 1 86 ? 26.805 16.373 -2.308 1.00 28.61 86 TYR A CA 1
ATOM 688 C C . TYR A 1 86 ? 27.716 15.474 -1.497 1.00 27.99 86 TYR A C 1
ATOM 689 O O . TYR A 1 86 ? 28.052 15.787 -0.365 1.00 27.82 86 TYR A O 1
ATOM 698 N N . GLY A 1 87 ? 28.160 14.377 -2.107 1.00 29.56 87 GLY A N 1
ATOM 699 C CA . GLY A 1 87 ? 29.141 13.510 -1.468 1.00 29.43 87 GLY A CA 1
ATOM 700 C C . GLY A 1 87 ? 30.532 14.097 -1.667 1.00 30.47 87 GLY A C 1
ATOM 701 O O . GLY A 1 87 ? 31.488 13.689 -0.987 1.00 30.26 87 GLY A O 1
ATOM 702 N N . LYS A 1 88 ? 30.637 15.033 -2.628 1.00 30.79 88 LYS A N 1
ATOM 703 C CA . LYS A 1 88 ? 31.873 15.733 -3.007 1.00 30.34 88 LYS A CA 1
ATOM 704 C C . LYS A 1 88 ? 31.956 17.028 -2.220 1.00 30.26 88 LYS A C 1
ATOM 705 O O . LYS A 1 88 ? 30.959 17.758 -2.088 1.00 30.11 88 LYS A O 1
ATOM 711 N N . PRO A 1 89 ? 33.140 17.323 -1.706 1.00 29.42 89 PRO A N 1
ATOM 712 C CA . PRO A 1 89 ? 33.389 18.495 -0.869 1.00 29.45 89 PRO A CA 1
ATOM 713 C C . PRO A 1 89 ? 33.211 19.835 -1.594 1.00 28.04 89 PRO A C 1
ATOM 714 O O . PRO A 1 89 ? 33.252 19.878 -2.794 1.00 28.22 89 PRO A O 1
ATOM 718 N N . GLY A 1 90 ? 32.957 20.896 -0.855 1.00 27.90 90 GLY A N 1
ATOM 719 C CA . GLY A 1 90 ? 32.777 22.223 -1.415 1.00 27.39 90 GLY A CA 1
ATOM 720 C C . GLY A 1 90 ? 31.687 22.473 -2.471 1.00 28.07 90 GLY A C 1
ATOM 721 O O . GLY A 1 90 ? 31.910 23.259 -3.423 1.00 27.28 90 GLY A O 1
ATOM 722 N N . GLN A 1 91 ? 30.516 21.838 -2.300 1.00 27.08 91 GLN A N 1
ATOM 723 C CA . GLN A 1 91 ? 29.394 21.986 -3.223 1.00 27.14 91 GLN A CA 1
ATOM 724 C C . GLN A 1 91 ? 28.287 22.942 -2.710 1.00 26.81 91 GLN A C 1
ATOM 725 O O . GLN A 1 91 ? 27.218 23.068 -3.301 1.00 27.36 91 GLN A O 1
ATOM 731 N N . GLY A 1 92 ? 28.530 23.621 -1.609 1.00 26.01 92 GLY A N 1
ATOM 732 C CA . GLY A 1 92 ? 27.527 24.542 -1.099 1.00 25.49 92 GLY A CA 1
ATOM 733 C C . GLY A 1 92 ? 26.921 24.129 0.229 1.00 25.31 92 GLY A C 1
ATOM 734 O O . GLY A 1 92 ? 26.090 24.851 0.790 1.00 23.93 92 GLY A O 1
ATOM 735 N N . LEU A 1 93 ? 27.315 22.970 0.751 1.00 24.67 93 LEU A N 1
ATOM 736 C CA . LEU A 1 93 ? 26.734 22.616 2.037 1.00 26.76 93 LEU A CA 1
ATOM 737 C C . LEU A 1 93 ? 27.736 22.881 3.137 1.00 28.05 93 LEU A C 1
ATOM 738 O O . LEU A 1 93 ? 28.873 23.218 2.915 1.00 28.17 93 LEU A O 1
ATOM 743 N N . VAL A 1 94 ? 27.244 22.694 4.341 1.00 29.05 94 VAL A N 1
ATOM 744 C CA . VAL A 1 94 ? 27.970 22.979 5.529 1.00 29.80 94 VAL A CA 1
ATOM 745 C C . VAL A 1 94 ? 29.097 21.923 5.654 1.00 29.83 94 VAL A C 1
ATOM 746 O O . VAL A 1 94 ? 30.232 22.245 6.007 1.00 30.70 94 VAL A O 1
ATOM 750 N N . VAL A 1 95 ? 28.799 20.693 5.250 1.00 28.62 95 VAL A N 1
ATOM 751 C CA . VAL A 1 95 ? 29.780 19.613 5.202 1.00 27.22 95 VAL A CA 1
ATOM 752 C C . VAL A 1 95 ? 29.294 18.663 4.130 1.00 28.23 95 VAL A C 1
ATOM 753 O O . VAL A 1 95 ? 28.086 18.538 3.918 1.00 28.93 95 VAL A O 1
ATOM 757 N N . HIS A 1 96 ? 30.185 17.986 3.436 1.00 28.72 96 HIS A N 1
ATOM 758 C CA . HIS A 1 96 ? 29.713 17.117 2.376 1.00 30.57 96 HIS A CA 1
ATOM 759 C C . HIS A 1 96 ? 29.118 15.879 2.994 1.00 31.22 96 HIS A C 1
ATOM 760 O O . HIS A 1 96 ? 29.139 15.729 4.219 1.00 32.49 96 HIS A O 1
ATOM 767 N N . LEU A 1 97 ? 28.601 14.986 2.156 1.00 32.37 97 LEU A N 1
ATOM 768 C CA . LEU A 1 97 ? 27.888 13.801 2.639 1.00 33.47 97 LEU A CA 1
ATOM 769 C C . LEU A 1 97 ? 28.765 12.555 2.682 1.00 34.48 97 LEU A C 1
ATOM 770 O O . LEU A 1 97 ? 29.185 12.053 1.644 1.00 35.77 97 LEU A O 1
ATOM 775 N N . SER A 1 98 ? 28.994 12.038 3.889 1.00 35.11 98 SER A N 1
ATOM 776 C CA . SER A 1 98 ? 29.880 10.900 4.091 1.00 35.46 98 SER A CA 1
ATOM 777 C C . SER A 1 98 ? 29.145 9.623 4.519 1.00 35.69 98 SER A C 1
ATOM 778 O O . SER A 1 98 ? 29.113 8.664 3.777 1.00 35.19 98 SER A O 1
ATOM 781 N N . ASN A 1 99 ? 28.520 9.641 5.694 1.00 36.54 99 ASN A N 1
ATOM 782 C CA . ASN A 1 99 ? 27.911 8.420 6.263 1.00 37.25 99 ASN A CA 1
ATOM 783 C C . ASN A 1 99 ? 26.375 8.273 6.211 1.00 37.50 99 ASN A C 1
ATOM 784 O O . ASN A 1 99 ? 25.701 8.796 7.070 1.00 38.12 99 ASN A O 1
ATOM 789 N N . PRO A 1 100 ? 25.841 7.554 5.225 1.00 38.02 100 PRO A N 1
ATOM 790 C CA . PRO A 1 100 ? 24.390 7.248 5.130 1.00 39.11 100 PRO A CA 1
ATOM 791 C C . PRO A 1 100 ? 23.770 6.547 6.374 1.00 40.25 100 PRO A C 1
ATOM 792 O O . PRO A 1 100 ? 24.163 5.386 6.633 1.00 41.08 100 PRO A O 1
ATOM 796 N N . ILE A 1 101 ? 22.866 7.173 7.129 1.00 39.44 101 ILE A N 1
ATOM 797 C CA . ILE A 1 101 ? 22.179 6.405 8.194 1.00 39.90 101 ILE A CA 1
ATOM 798 C C . ILE A 1 101 ? 20.966 5.684 7.571 1.00 40.40 101 ILE A C 1
ATOM 799 O O . ILE A 1 101 ? 19.981 6.327 7.193 1.00 41.21 101 ILE A O 1
ATOM 804 N N . MET A 1 102 ? 21.050 4.360 7.429 1.00 39.75 102 MET A N 1
ATOM 805 C CA . MET A 1 102 ? 19.993 3.576 6.779 1.00 38.84 102 MET A CA 1
ATOM 806 C C . MET A 1 102 ? 18.710 3.306 7.616 1.00 37.54 102 MET A C 1
ATOM 807 O O . MET A 1 102 ? 18.742 3.258 8.835 1.00 36.26 102 MET A O 1
ATOM 812 N N . ARG A 1 103 ? 17.567 3.146 6.949 1.00 36.42 103 ARG A N 1
ATOM 813 C CA . ARG A 1 103 ? 16.354 2.845 7.703 1.00 35.88 103 ARG A CA 1
ATOM 814 C C . ARG A 1 103 ? 16.291 1.342 7.894 1.00 35.80 103 ARG A C 1
ATOM 823 N N . SER B 2 5 ? 14.741 23.220 18.537 1.00 40.75 277 SER B N 1
ATOM 824 C CA . SER B 2 5 ? 15.103 21.870 18.048 1.00 40.05 277 SER B CA 1
ATOM 825 C C . SER B 2 5 ? 16.591 21.845 17.868 1.00 39.74 277 SER B C 1
ATOM 826 O O . SER B 2 5 ? 17.273 22.809 18.205 1.00 40.51 277 SER B O 1
ATOM 829 N N . LEU B 2 6 ? 17.108 20.748 17.333 1.00 37.95 278 LEU B N 1
ATOM 830 C CA . LEU B 2 6 ? 18.555 20.594 17.166 1.00 35.81 278 LEU B CA 1
ATOM 831 C C . LEU B 2 6 ? 18.839 20.506 15.683 1.00 35.08 278 LEU B C 1
ATOM 832 O O . LEU B 2 6 ? 19.707 19.799 15.240 1.00 33.99 278 LEU B O 1
ATOM 837 N N . THR B 2 7 ? 17.977 21.152 14.909 1.00 35.85 279 THR B N 1
ATOM 838 C CA . THR B 2 7 ? 18.105 21.125 13.466 1.00 35.76 279 THR B CA 1
ATOM 839 C C . THR B 2 7 ? 18.198 22.535 12.980 1.00 35.67 279 THR B C 1
ATOM 840 O O . THR B 2 7 ? 17.433 23.393 13.409 1.00 36.56 279 THR B O 1
ATOM 844 N N . ILE B 2 8 ? 19.158 22.802 12.116 1.00 35.63 280 ILE B N 1
ATOM 845 C CA . ILE B 2 8 ? 19.216 24.128 11.516 1.00 34.62 280 ILE B CA 1
ATOM 846 C C . ILE B 2 8 ? 18.807 23.991 10.053 1.00 33.36 280 ILE B C 1
ATOM 847 O O . ILE B 2 8 ? 19.346 23.139 9.350 1.00 33.66 280 ILE B O 1
ATOM 868 N N . ALA B 2 10 ? 18.907 25.141 6.303 1.00 29.27 282 ALA B N 1
ATOM 869 C CA . ALA B 2 10 ? 19.893 25.935 5.581 1.00 27.37 282 ALA B CA 1
ATOM 870 C C . ALA B 2 10 ? 19.592 25.907 4.110 1.00 26.49 282 ALA B C 1
ATOM 871 O O . ALA B 2 10 ? 18.810 25.098 3.651 1.00 25.01 282 ALA B O 1
ATOM 873 N N . GLN B 2 11 ? 20.182 26.832 3.371 1.00 26.76 283 GLN B N 1
ATOM 874 C CA . GLN B 2 11 ? 20.066 26.792 1.905 1.00 25.89 283 GLN B CA 1
ATOM 875 C C . GLN B 2 11 ? 21.453 26.487 1.298 1.00 24.71 283 GLN B C 1
ATOM 876 O O . GLN B 2 11 ? 22.463 26.799 1.918 1.00 22.96 283 GLN B O 1
ATOM 882 N N . VAL B 2 12 ? 21.503 25.886 0.104 1.00 23.31 284 VAL B N 1
ATOM 883 C CA . VAL B 2 12 ? 22.746 25.617 -0.586 1.00 24.37 284 VAL B CA 1
ATOM 884 C C . VAL B 2 12 ? 23.359 26.975 -1.047 1.00 26.74 284 VAL B C 1
ATOM 885 O O . VAL B 2 12 ? 22.623 27.893 -1.449 1.00 24.43 284 VAL B O 1
ATOM 889 N N . GLN B 2 13 ? 24.692 27.095 -0.986 1.00 28.85 285 GLN B N 1
ATOM 890 C CA . GLN B 2 13 ? 25.371 28.362 -1.356 1.00 32.64 285 GLN B CA 1
ATOM 891 C C . GLN B 2 13 ? 26.394 28.403 -2.527 1.00 33.85 285 GLN B C 1
ATOM 892 O O . GLN B 2 13 ? 27.240 29.284 -2.553 1.00 36.21 285 GLN B O 1
ATOM 898 N N . LYS B 2 14 ? 26.319 27.477 -3.477 1.00 35.44 286 LYS B N 1
ATOM 899 C CA . LYS B 2 14 ? 27.253 27.383 -4.607 1.00 36.54 286 LYS B CA 1
ATOM 900 C C . LYS B 2 14 ? 26.544 26.619 -5.725 1.00 37.08 286 LYS B C 1
#

Solvent-accessible surface are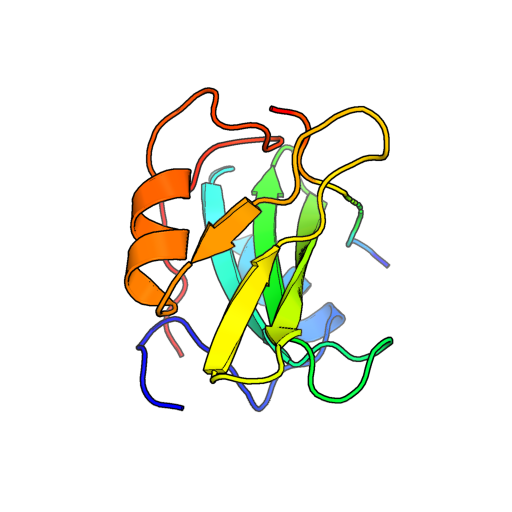a: 6279 Å² total

Sequence (112 aa):
MDLPYYHGCLTKRECEALLLKGGVDGNFLIRDSESVPGALCLCVSFKKLVYSYRIFREKHGYYRIETDAHTPRTIFPNLQELVSKYGKPGQGLVVHLSNPIMRSLTIAQVQK

Nearest PDB structures (foldseek):
  1i3z-assembly1_A  TM=1.010E+00  e=4.622E-20  Mus musculus
  5kaz-assembly1_A  TM=9.604E-01  e=9.797E-15  Homo sapiens
  1m27-assembly1_A  TM=9.617E-01  e=1.964E-10  Homo sapiens
  2ysx-assembly1_A  TM=8.766E-01  e=6.752E-09  Homo sapiens
  2mk2-assembly1_A  TM=8.700E-01  e=6.732E-08  Homo sapiens

Organism: Mus musculus (NCBI:txid10090)

CATH classification: 3.30.505.10

B-factor: mean 34.47, std 12.05, range [13.28, 283.12]

Radius of gyration: 12.81 Å; Cα contacts (8 Å, |Δi|>4): 233; chains: 2; bounding box: 29×32×33 Å